Protein AF-A0ABD5YGQ2-F1 (afdb_monomer_lite)

Organism: NCBI:txid2934937

Secondary structure (DSSP, 8-state):
----------------S----TTS--SEE-TTT--EESSHHHHHHHHHHH-TTT--HHHHHHHHHHHHHHHHHHHHHHHHHHHHHHHHHHHHHHHHHHHH-

Sequence (101 aa):
MTPLSTREGDLEPTEIETTVPPDETPATHCPYCGRPFPTEQLSTLHIGDVHQTEWTGTEHEAYEDAYQTESDELFIYHLKVIAALVFVFFGFSYVYVFVWI

Radius of gyration: 22.8 Å; chains: 1; bounding box: 50×52×60 Å

pLDDT: mean 71.02, std 16.81, range [42.19, 98.5]

Foldseek 3Di:
DDDDPPPPPPPPPVPPPQDDDPVQDQPDAQPPPRHGGNDPLVSLCCCVPPVVPPDDPVSVVSNVVSVVVVVVVVVVVVVVVVVVVVVVVVVVVVVVVVVVD

InterPro domains:
  IPR013087 Zinc finger C2H2-type [PS00028] (30-51)
  IPR055833 Domain of unknown function DUF7410 [PF24166] (30-51)

Structure (mmCIF, N/CA/C/O backbone):
data_AF-A0ABD5YGQ2-F1
#
_entry.id   AF-A0ABD5YGQ2-F1
#
loop_
_atom_site.group_PDB
_atom_site.id
_atom_site.type_symbol
_atom_site.label_atom_id
_atom_site.label_alt_id
_atom_site.label_comp_id
_atom_site.label_asym_id
_atom_site.label_entity_id
_atom_site.label_seq_id
_atom_site.pdbx_PDB_ins_code
_atom_site.Cartn_x
_atom_site.Cartn_y
_atom_site.Cartn_z
_atom_site.occupancy
_atom_site.B_iso_or_equiv
_atom_site.auth_seq_id
_atom_site.auth_comp_id
_atom_site.auth_asym_id
_atom_site.auth_atom_id
_atom_site.pdbx_PDB_model_num
ATOM 1 N N . MET A 1 1 ? -24.371 33.910 -15.498 1.00 42.19 1 MET A N 1
ATOM 2 C CA . MET A 1 1 ? -24.955 33.015 -14.478 1.00 42.19 1 MET A CA 1
ATOM 3 C C . MET A 1 1 ? -25.170 31.678 -15.157 1.00 42.19 1 MET A C 1
ATOM 5 O O . MET A 1 1 ? -26.185 31.473 -15.805 1.00 42.19 1 MET A O 1
ATOM 9 N N . THR A 1 2 ? -24.129 30.855 -15.150 1.00 52.03 2 THR A N 1
ATOM 10 C CA . THR A 1 2 ? -24.107 29.538 -15.795 1.00 52.03 2 THR A CA 1
ATOM 11 C C . THR A 1 2 ? -24.543 28.522 -14.744 1.00 52.03 2 THR A C 1
ATOM 13 O O . THR A 1 2 ? -23.981 28.567 -13.647 1.00 52.03 2 THR A O 1
ATOM 16 N N . PRO A 1 3 ? -25.529 27.650 -15.005 1.00 46.06 3 PRO A N 1
ATOM 17 C CA . PRO A 1 3 ? -25.876 26.606 -14.055 1.00 46.06 3 PRO A CA 1
ATOM 18 C C . PRO A 1 3 ? -24.694 25.637 -13.962 1.00 46.06 3 PRO A C 1
ATOM 20 O O . PRO A 1 3 ? -24.247 25.082 -14.966 1.00 46.06 3 PRO A O 1
ATOM 23 N N . LEU A 1 4 ? -24.148 25.497 -12.753 1.00 52.34 4 LEU A N 1
ATOM 24 C CA . LEU A 1 4 ? -23.205 24.441 -12.414 1.00 52.34 4 LEU A CA 1
ATOM 25 C C . LEU A 1 4 ? -23.939 23.117 -12.621 1.00 52.34 4 LEU A C 1
ATOM 27 O O . LEU A 1 4 ? -24.852 22.781 -11.876 1.00 52.34 4 LEU A O 1
ATOM 31 N N . SER A 1 5 ? -23.566 22.420 -13.692 1.00 51.44 5 SER A N 1
ATOM 32 C CA . SER A 1 5 ? -23.897 21.023 -13.923 1.00 51.44 5 SER A CA 1
ATOM 33 C C . SER A 1 5 ? -23.435 20.234 -12.706 1.00 51.44 5 SER A C 1
ATOM 35 O O . SER A 1 5 ? -22.239 19.985 -12.545 1.00 51.44 5 SER A O 1
ATOM 37 N N . THR A 1 6 ? -24.383 19.861 -11.854 1.00 46.19 6 THR A N 1
ATOM 38 C CA . THR A 1 6 ? -24.191 18.849 -10.830 1.00 46.19 6 THR A CA 1
ATOM 39 C C . THR A 1 6 ? -23.661 17.592 -11.517 1.00 46.19 6 THR A C 1
ATOM 41 O O . THR A 1 6 ? -24.352 16.949 -12.303 1.00 46.19 6 THR A O 1
ATOM 44 N N . ARG A 1 7 ? -22.385 17.269 -11.291 1.00 49.06 7 ARG A N 1
ATOM 45 C CA . ARG A 1 7 ? -21.890 15.903 -11.453 1.00 49.06 7 ARG A CA 1
ATOM 46 C C . ARG A 1 7 ? -22.335 15.154 -10.201 1.00 49.06 7 ARG A C 1
ATOM 48 O O . ARG A 1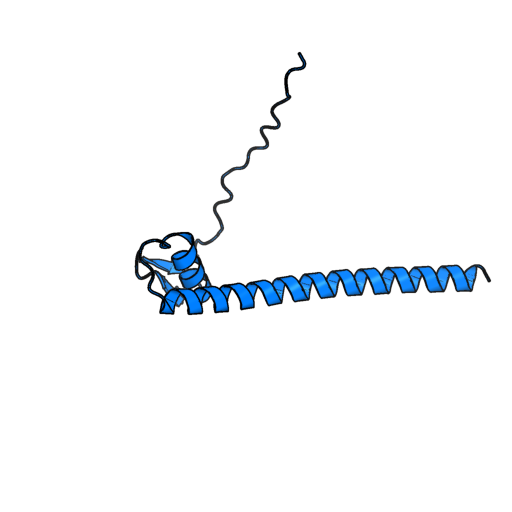 7 ? -21.556 14.959 -9.278 1.00 49.06 7 ARG A O 1
ATOM 55 N N . GLU A 1 8 ? -23.612 14.787 -10.183 1.00 54.22 8 GLU A N 1
ATOM 56 C CA . GLU A 1 8 ? -24.151 13.684 -9.388 1.00 54.22 8 GLU A CA 1
ATOM 57 C C . GLU A 1 8 ? -23.555 12.405 -9.991 1.00 54.22 8 GLU A C 1
ATOM 59 O O . GLU A 1 8 ? -24.176 11.689 -10.770 1.00 54.22 8 GLU A O 1
ATOM 64 N N . GLY A 1 9 ? -22.263 12.199 -9.735 1.00 45.09 9 GLY A N 1
ATOM 65 C CA . GLY A 1 9 ? -21.705 10.864 -9.713 1.00 45.09 9 GLY A CA 1
ATOM 66 C C . GLY A 1 9 ? -22.197 10.261 -8.415 1.00 45.09 9 GLY A C 1
ATOM 67 O O . GLY A 1 9 ? -21.757 10.680 -7.350 1.00 45.09 9 GLY A O 1
ATOM 68 N N . ASP A 1 10 ? -23.169 9.377 -8.552 1.00 44.09 10 ASP A N 1
ATOM 69 C CA . ASP A 1 10 ? -23.631 8.395 -7.586 1.00 44.09 10 ASP A CA 1
ATOM 70 C C . ASP A 1 10 ? -22.424 7.766 -6.862 1.00 44.09 10 ASP A C 1
ATOM 72 O O . ASP A 1 10 ? -21.842 6.781 -7.308 1.00 44.09 10 ASP A O 1
ATOM 76 N N . LEU A 1 11 ? -21.953 8.407 -5.793 1.00 49.56 11 LEU A N 1
ATOM 77 C CA . LEU A 1 11 ? -21.186 7.727 -4.766 1.00 49.56 11 LEU A CA 1
ATOM 78 C C . LEU A 1 11 ? -22.251 7.121 -3.864 1.00 49.56 11 LEU A C 1
ATOM 80 O O . LEU A 1 11 ? -22.658 7.727 -2.870 1.00 49.56 11 LEU A O 1
ATOM 84 N N . GLU A 1 12 ? -22.696 5.912 -4.228 1.00 50.16 12 GLU A N 1
ATOM 85 C CA . GLU A 1 12 ? -23.021 4.929 -3.199 1.00 50.16 12 GLU A CA 1
ATOM 86 C C . GLU A 1 12 ? -21.946 5.079 -2.117 1.00 50.16 12 GLU A C 1
ATOM 88 O O . GLU A 1 12 ? -20.758 5.153 -2.466 1.00 50.16 12 GLU A O 1
ATOM 93 N N . PRO A 1 13 ? -22.317 5.200 -0.829 1.00 47.12 13 PRO A N 1
ATOM 94 C CA . PRO A 1 13 ? -21.343 5.037 0.229 1.00 47.12 13 PRO A CA 1
ATOM 95 C C . PRO A 1 13 ? -20.631 3.736 -0.106 1.00 47.12 13 PRO A C 1
ATOM 97 O O . PRO A 1 13 ? -21.271 2.689 -0.111 1.00 47.12 13 PRO A O 1
ATOM 100 N N . THR A 1 14 ? -19.360 3.815 -0.502 1.00 47.88 14 THR A N 1
ATOM 101 C CA . THR A 1 14 ? -18.497 2.650 -0.619 1.00 47.88 14 THR A CA 1
ATOM 102 C C . THR A 1 14 ? -18.512 2.064 0.774 1.00 47.88 14 THR A C 1
ATOM 104 O O . THR A 1 14 ? -17.812 2.557 1.660 1.00 47.88 14 THR A O 1
ATOM 107 N N . GLU A 1 15 ? -19.434 1.130 0.995 1.00 46.59 15 GLU A N 1
ATOM 108 C CA . GLU A 1 15 ? -19.530 0.314 2.181 1.00 46.59 15 GLU A CA 1
ATOM 109 C C . GLU A 1 15 ? -18.196 -0.398 2.196 1.00 46.59 15 GLU A C 1
ATOM 111 O O . GLU A 1 15 ? -17.946 -1.308 1.412 1.00 46.59 15 GLU A O 1
ATOM 116 N N . ILE A 1 16 ? -17.267 0.178 2.955 1.00 47.88 16 ILE A N 1
ATOM 117 C CA . ILE A 1 16 ? -15.910 -0.316 3.074 1.00 47.88 16 ILE A CA 1
ATOM 118 C C . ILE A 1 16 ? -16.095 -1.770 3.487 1.00 47.88 16 ILE A C 1
ATOM 120 O O . ILE A 1 16 ? -16.685 -2.007 4.548 1.00 47.88 16 ILE A O 1
ATOM 124 N N . GLU A 1 17 ? -15.699 -2.701 2.610 1.00 46.94 17 GLU A N 1
ATOM 125 C CA . GLU A 1 17 ? -15.904 -4.148 2.736 1.00 46.94 17 GLU A CA 1
ATOM 126 C C . GLU A 1 17 ? -15.129 -4.669 3.952 1.00 46.94 17 GLU A C 1
ATOM 128 O O . GLU A 1 17 ? -14.071 -5.278 3.872 1.00 46.94 17 GLU A O 1
ATOM 133 N N . THR A 1 18 ? -15.657 -4.354 5.124 1.00 51.88 18 THR A N 1
ATOM 134 C CA . THR A 1 18 ? -15.218 -4.805 6.444 1.00 51.88 18 THR A CA 1
ATOM 135 C C . THR A 1 18 ? -16.093 -5.968 6.910 1.00 51.88 18 THR A C 1
ATOM 137 O O . THR A 1 18 ? -16.001 -6.413 8.052 1.00 51.88 18 THR A O 1
ATOM 140 N N . THR A 1 19 ? -16.974 -6.462 6.035 1.00 54.28 19 THR A N 1
ATOM 141 C CA . THR A 1 19 ? -17.893 -7.561 6.295 1.00 54.28 19 THR A CA 1
ATOM 142 C C . THR A 1 19 ? -17.143 -8.883 6.179 1.00 54.28 19 THR A C 1
ATOM 144 O O . THR A 1 19 ? -16.919 -9.415 5.096 1.00 54.28 19 THR A O 1
ATOM 147 N N . VAL A 1 20 ? -16.749 -9.423 7.334 1.00 55.75 20 VAL A N 1
ATOM 148 C CA . VAL A 1 20 ? -16.208 -10.782 7.436 1.00 55.75 20 VAL 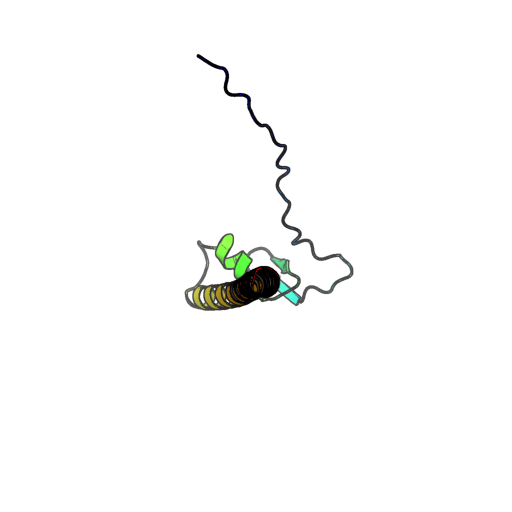A CA 1
ATOM 149 C C . VAL A 1 20 ? -17.269 -11.764 6.914 1.00 55.75 20 VAL A C 1
ATOM 151 O O . VAL A 1 20 ? -18.392 -11.770 7.436 1.00 55.75 20 VAL A O 1
ATOM 154 N N . PRO A 1 21 ? -16.964 -12.580 5.888 1.00 56.72 21 PRO A N 1
ATOM 155 C CA . PRO A 1 21 ? -17.860 -13.629 5.427 1.00 56.72 21 PRO A CA 1
ATOM 156 C C . PRO A 1 21 ? -18.214 -14.569 6.590 1.00 56.72 21 PRO A C 1
ATOM 158 O O . PRO A 1 21 ? -17.344 -14.901 7.392 1.00 56.72 21 PRO A O 1
ATOM 161 N N . PRO A 1 22 ? -19.457 -15.068 6.689 1.00 55.34 22 PRO A N 1
ATOM 162 C CA . PRO A 1 22 ? -19.900 -15.893 7.820 1.00 55.34 22 PRO A CA 1
ATOM 163 C C . PRO A 1 22 ? -19.165 -17.241 7.958 1.00 55.34 22 PRO A C 1
ATOM 165 O O . PRO A 1 22 ? -19.384 -17.948 8.939 1.00 55.34 22 PRO A O 1
ATOM 168 N N . ASP A 1 23 ? -18.328 -17.600 6.981 1.00 53.50 23 ASP A N 1
ATOM 169 C CA . ASP A 1 23 ? -17.526 -18.829 6.939 1.00 53.50 23 ASP A CA 1
ATOM 170 C C . ASP A 1 23 ? -16.076 -18.613 7.427 1.00 53.50 23 ASP A C 1
ATOM 172 O O . ASP A 1 23 ? -15.280 -19.549 7.483 1.00 53.50 23 ASP A O 1
ATOM 176 N N . GLU A 1 24 ? -15.712 -17.378 7.785 1.00 54.12 24 GLU A N 1
ATOM 177 C CA . GLU A 1 24 ? -14.376 -17.017 8.251 1.00 54.12 24 GLU A CA 1
ATOM 178 C C . GLU A 1 24 ? -14.417 -16.714 9.754 1.00 54.12 24 GLU A C 1
ATOM 180 O O . GLU A 1 24 ? -15.264 -15.964 10.242 1.00 54.12 24 GLU A O 1
ATOM 185 N N . THR A 1 25 ? -13.539 -17.360 10.529 1.00 56.12 25 THR A N 1
ATOM 186 C CA . THR A 1 25 ? -13.540 -17.189 11.988 1.00 56.12 25 THR A CA 1
ATOM 187 C C . THR A 1 25 ? -12.891 -15.842 12.306 1.00 56.12 25 THR A C 1
ATOM 189 O O . THR A 1 25 ? -11.715 -15.672 11.980 1.00 56.12 25 THR A O 1
ATOM 192 N N . PRO A 1 26 ? -13.605 -14.884 12.921 1.00 60.47 26 PRO A N 1
ATOM 193 C CA . PRO A 1 26 ? -13.041 -13.571 13.196 1.00 60.47 26 PRO A CA 1
ATOM 194 C C . PRO A 1 26 ? -11.858 -13.701 14.154 1.00 60.47 26 PRO A C 1
ATOM 196 O O . PRO A 1 26 ? -11.973 -14.337 15.206 1.00 60.47 26 PRO A O 1
ATOM 199 N N . ALA A 1 27 ? -10.723 -13.105 13.786 1.00 65.81 27 ALA A N 1
ATOM 200 C CA . ALA A 1 27 ? -9.520 -13.139 14.608 1.00 65.81 27 ALA A CA 1
ATOM 201 C C . ALA A 1 27 ? -9.713 -12.337 15.902 1.00 65.81 27 ALA A C 1
ATOM 203 O O . ALA A 1 27 ? -9.293 -12.777 16.972 1.00 65.81 27 ALA A O 1
ATOM 204 N N . THR A 1 28 ? -10.380 -11.180 15.819 1.00 65.50 28 THR A N 1
ATOM 205 C CA . THR A 1 28 ? -10.596 -10.278 16.956 1.00 65.50 28 THR A CA 1
ATOM 206 C C . THR A 1 28 ? -11.961 -9.592 16.889 1.00 65.50 28 THR A C 1
ATOM 208 O O . THR A 1 28 ? -12.614 -9.537 15.846 1.00 65.50 28 THR A O 1
ATOM 211 N N . HIS A 1 29 ? -12.420 -9.080 18.032 1.00 73.81 29 HIS A N 1
ATOM 212 C CA . HIS A 1 29 ? -13.625 -8.257 18.131 1.00 73.81 29 HIS A CA 1
ATOM 213 C C . HIS A 1 29 ? -13.254 -6.913 18.747 1.00 73.81 29 HIS A C 1
ATOM 215 O O . HIS A 1 29 ? -12.439 -6.868 19.669 1.00 73.81 29 HIS A O 1
ATOM 221 N N . CYS A 1 30 ? -13.869 -5.825 18.280 1.00 73.69 30 CYS A N 1
ATOM 222 C CA . CYS A 1 30 ? -13.670 -4.525 18.916 1.00 73.69 30 CYS A CA 1
ATOM 223 C C . CYS A 1 30 ? -14.271 -4.531 20.339 1.00 73.69 30 CYS A C 1
ATOM 225 O O . CYS A 1 30 ? -15.447 -4.876 20.492 1.00 73.69 30 CYS A O 1
ATOM 227 N N . PRO A 1 31 ? -13.522 -4.117 21.377 1.00 71.62 31 PRO A N 1
ATOM 228 C CA . PRO A 1 31 ? -13.991 -4.123 22.762 1.00 71.62 31 PRO A CA 1
ATOM 229 C C . PRO A 1 31 ? -15.102 -3.096 23.046 1.00 71.62 31 PRO A C 1
ATOM 231 O O . PRO A 1 31 ? -15.851 -3.275 24.004 1.00 71.62 31 PRO A O 1
ATOM 234 N N . TYR A 1 32 ? -15.247 -2.061 22.211 1.00 69.12 32 TYR A N 1
ATOM 235 C CA . TYR A 1 32 ? -16.230 -0.985 22.400 1.00 69.12 32 TYR A CA 1
ATOM 236 C C . TYR A 1 32 ? -17.559 -1.237 21.673 1.00 69.12 32 TYR A C 1
ATOM 238 O O . TYR A 1 32 ? -18.629 -1.005 22.231 1.00 69.12 32 TYR A O 1
ATOM 246 N N . CYS A 1 33 ? -17.515 -1.737 20.435 1.00 74.75 33 CYS A N 1
ATOM 247 C CA . CYS A 1 33 ? -18.709 -1.941 19.605 1.00 74.75 33 CYS A CA 1
ATOM 248 C C . CYS A 1 33 ? -19.037 -3.418 19.333 1.00 74.75 33 CYS A C 1
ATOM 250 O O . CYS A 1 33 ? -20.093 -3.721 18.780 1.00 74.75 33 CYS A O 1
ATOM 252 N N . GLY A 1 34 ? -18.150 -4.347 19.706 1.00 68.12 34 GLY A N 1
ATOM 253 C CA . GLY A 1 34 ? -18.342 -5.788 19.525 1.00 68.12 34 GLY A CA 1
ATOM 254 C C . GLY A 1 34 ? -18.282 -6.265 18.072 1.00 68.12 34 GLY A C 1
ATOM 255 O O . GLY A 1 34 ? -18.589 -7.428 17.815 1.00 68.12 34 GLY A O 1
ATOM 256 N N . ARG A 1 35 ? -17.909 -5.402 17.111 1.00 70.88 35 ARG A N 1
ATOM 257 C CA . ARG A 1 35 ? -17.807 -5.794 15.697 1.00 70.88 35 ARG A CA 1
ATOM 258 C C . ARG A 1 35 ? -16.709 -6.847 15.507 1.00 70.88 35 ARG A C 1
ATOM 260 O O . ARG A 1 35 ? -15.603 -6.625 16.007 1.00 70.88 35 ARG A O 1
ATOM 267 N N . PRO A 1 36 ? -16.992 -7.953 14.794 1.00 71.88 36 PRO A N 1
ATOM 268 C CA . PRO A 1 36 ? -15.974 -8.915 14.400 1.00 71.88 36 PRO A CA 1
ATOM 269 C C . PRO A 1 36 ? -15.096 -8.319 13.296 1.00 71.88 36 PRO A C 1
ATOM 271 O O . PRO A 1 36 ? -15.615 -7.772 12.324 1.00 71.88 36 PRO A O 1
ATOM 274 N N . PHE A 1 37 ? -13.779 -8.443 13.444 1.00 65.19 37 PHE A N 1
ATOM 275 C CA . PHE A 1 37 ? -12.799 -8.027 12.445 1.00 65.19 37 PHE A CA 1
ATOM 276 C C . PHE A 1 37 ? -11.942 -9.223 12.006 1.00 65.19 37 PHE A C 1
ATOM 278 O O . PHE A 1 37 ? -11.678 -10.129 12.806 1.00 65.19 37 PHE A O 1
ATOM 285 N N . PRO A 1 38 ? -11.491 -9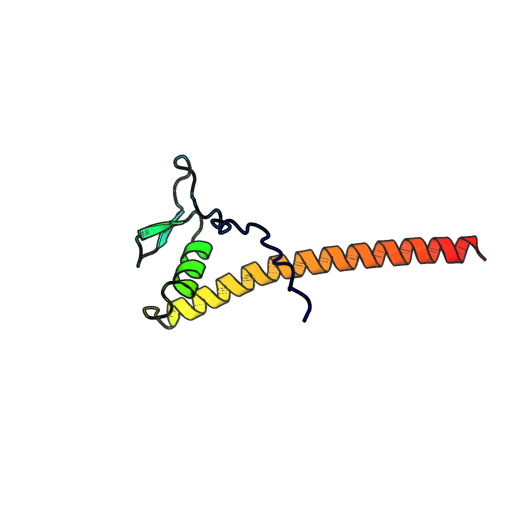.243 10.738 1.00 68.19 38 PRO A N 1
ATOM 286 C CA . PRO A 1 38 ? -10.689 -10.350 10.228 1.00 68.19 38 PRO A CA 1
ATOM 287 C C . PRO A 1 38 ? -9.240 -10.313 10.742 1.00 68.19 38 PRO A C 1
ATOM 289 O O . PRO A 1 38 ? -8.585 -11.348 10.785 1.00 68.19 38 PRO A O 1
ATOM 292 N N . THR A 1 39 ? -8.747 -9.154 11.193 1.00 65.69 39 THR A N 1
ATOM 293 C CA . THR A 1 39 ? -7.390 -8.980 11.740 1.00 65.69 39 THR A CA 1
ATOM 294 C C . THR A 1 39 ? -7.385 -8.015 12.921 1.00 65.69 39 THR A C 1
ATOM 296 O O . THR A 1 39 ? -8.174 -7.068 12.946 1.00 65.69 39 THR A O 1
ATOM 299 N N . GLU A 1 40 ? -6.424 -8.185 13.830 1.00 69.00 40 GLU A N 1
ATOM 300 C CA . GLU A 1 40 ? -6.219 -7.290 14.972 1.00 69.00 40 GLU A CA 1
ATOM 301 C C . GLU A 1 40 ? -5.911 -5.845 14.539 1.00 69.00 40 GLU A C 1
ATOM 303 O O . GLU A 1 40 ? -6.502 -4.921 15.096 1.00 69.00 40 GLU A O 1
ATOM 308 N N . GLN A 1 41 ? -5.115 -5.633 13.478 1.00 66.44 41 GLN A N 1
ATOM 309 C CA . GLN A 1 41 ? -4.814 -4.286 12.962 1.00 66.44 41 GLN A CA 1
ATOM 310 C C . GLN A 1 41 ? -6.072 -3.505 12.565 1.00 66.44 41 GLN A C 1
ATOM 312 O O . GLN A 1 41 ? -6.238 -2.367 12.992 1.00 66.44 41 GLN A O 1
ATOM 317 N N . LEU A 1 42 ? -6.998 -4.126 11.827 1.00 65.94 42 LEU A N 1
ATOM 318 C CA . LEU A 1 42 ? -8.270 -3.494 11.453 1.00 65.94 42 LEU A CA 1
ATOM 319 C C . LEU A 1 42 ? -9.125 -3.123 12.670 1.00 65.94 42 LEU A C 1
ATOM 321 O O . LEU A 1 42 ? -9.783 -2.084 12.661 1.00 65.94 42 LEU A O 1
ATOM 325 N N . SER A 1 43 ? -9.109 -3.945 13.727 1.00 70.00 43 SER A N 1
ATOM 326 C CA . SER A 1 43 ? -9.802 -3.593 14.970 1.00 70.00 43 SER A CA 1
ATOM 327 C C . SER A 1 43 ? -9.152 -2.394 15.665 1.00 70.00 43 SER A C 1
ATOM 329 O O . SER A 1 43 ? -9.872 -1.512 16.128 1.00 70.00 43 SER A O 1
ATOM 331 N N . THR A 1 44 ? -7.820 -2.301 15.664 1.00 71.69 44 THR A N 1
ATOM 332 C CA . THR A 1 44 ? -7.081 -1.153 16.209 1.00 71.69 44 THR A CA 1
ATOM 333 C C . THR A 1 44 ? -7.333 0.117 15.395 1.00 71.69 44 THR A C 1
ATOM 335 O O . THR A 1 44 ? -7.632 1.161 15.975 1.00 71.69 44 THR A O 1
ATOM 338 N N . LEU A 1 45 ? -7.305 0.023 14.060 1.00 71.81 45 LEU A N 1
ATOM 339 C CA . LEU A 1 45 ? -7.596 1.136 13.155 1.00 71.81 45 LEU A CA 1
ATOM 340 C C . LEU A 1 45 ? -9.023 1.663 13.368 1.00 71.81 45 LEU A C 1
ATOM 342 O O . LEU A 1 45 ? -9.250 2.863 13.491 1.00 71.81 45 LEU A O 1
ATOM 346 N N . HIS A 1 46 ? -9.985 0.752 13.533 1.00 76.62 46 HIS A N 1
ATOM 347 C CA . HIS A 1 46 ? -11.371 1.098 13.829 1.00 76.62 46 HIS A CA 1
ATOM 348 C C . HIS A 1 46 ? -11.550 1.809 15.179 1.00 76.62 46 HIS A C 1
ATOM 350 O O . HIS A 1 46 ? -12.338 2.752 15.270 1.00 76.62 46 HIS A O 1
ATOM 356 N N . ILE A 1 47 ? -10.842 1.379 16.230 1.00 73.94 47 ILE A N 1
ATOM 357 C CA . ILE A 1 47 ? -10.879 2.046 17.543 1.00 73.94 47 ILE A CA 1
ATOM 358 C C . ILE A 1 47 ? -10.353 3.482 17.410 1.00 73.94 47 ILE A C 1
ATOM 360 O O . ILE A 1 47 ? -10.999 4.411 17.897 1.00 73.94 47 ILE A O 1
ATOM 364 N N . GLY A 1 48 ? -9.239 3.667 16.694 1.00 69.06 48 GLY A N 1
ATOM 365 C CA . GLY A 1 48 ? -8.655 4.981 16.424 1.00 69.06 48 GLY A CA 1
ATOM 366 C C . GLY A 1 48 ? -9.517 5.888 15.542 1.00 69.06 48 GLY A C 1
ATOM 367 O O . GLY A 1 48 ? -9.505 7.091 15.753 1.00 69.06 48 GLY A O 1
ATOM 368 N N . ASP A 1 49 ? -10.316 5.355 14.613 1.00 71.50 49 ASP A N 1
ATOM 369 C CA . ASP A 1 49 ? -11.180 6.171 13.745 1.00 71.50 49 ASP A CA 1
ATOM 370 C C . ASP A 1 49 ? -12.549 6.489 14.368 1.00 71.50 49 ASP A C 1
ATOM 372 O O . ASP A 1 49 ? -13.031 7.619 14.264 1.00 71.50 49 ASP A O 1
ATOM 376 N N . VAL A 1 50 ? -13.186 5.514 15.026 1.00 74.00 50 VAL A N 1
ATOM 377 C CA . VAL A 1 50 ? -14.588 5.603 15.484 1.00 74.00 50 VAL A CA 1
ATOM 378 C C . VAL A 1 50 ? -14.708 5.885 16.983 1.00 74.00 50 VAL A C 1
ATOM 380 O O . VAL A 1 50 ? -15.658 6.544 17.406 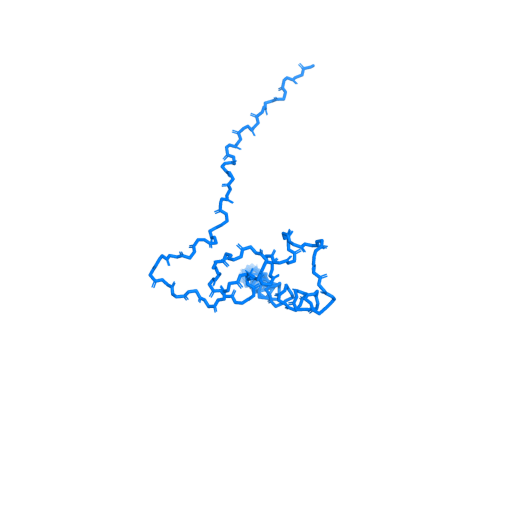1.00 74.00 50 VAL A O 1
ATOM 383 N N . HIS A 1 51 ? -13.740 5.448 17.792 1.00 75.25 51 HIS A N 1
ATOM 384 C CA . HIS A 1 51 ? -13.762 5.555 19.256 1.00 75.25 51 HIS A CA 1
ATOM 385 C C . HIS A 1 51 ? -12.687 6.513 19.807 1.00 75.25 51 HIS A C 1
ATOM 387 O O . HIS A 1 51 ? -12.243 6.382 20.948 1.00 75.25 51 HIS A O 1
ATOM 393 N N . GLN A 1 52 ? -12.341 7.555 19.037 1.00 63.31 52 GLN A N 1
ATOM 394 C CA . GLN A 1 52 ? -11.366 8.609 19.393 1.00 63.31 52 GLN A CA 1
ATOM 395 C C . GLN A 1 52 ? -11.609 9.282 20.753 1.00 63.31 52 GLN A C 1
ATOM 397 O O . GLN A 1 52 ? -10.719 9.919 21.312 1.00 63.31 52 GLN A O 1
ATOM 402 N N . THR A 1 53 ? -12.835 9.218 21.272 1.00 62.50 53 THR A N 1
ATOM 403 C CA . THR A 1 53 ? -13.234 9.885 22.519 1.00 62.50 53 THR A CA 1
ATOM 404 C C . THR A 1 53 ? -13.052 9.014 23.765 1.00 62.50 53 THR A C 1
ATOM 406 O O . THR A 1 53 ? -13.073 9.552 24.869 1.00 62.50 53 THR A O 1
ATOM 409 N N . GLU A 1 54 ? -12.860 7.699 23.606 1.00 60.72 54 GLU A N 1
ATOM 410 C CA . GLU A 1 54 ? -12.821 6.717 24.706 1.00 60.72 54 GLU A CA 1
ATOM 411 C C . GLU A 1 54 ? -11.490 5.943 24.799 1.00 60.72 54 GLU A C 1
ATOM 413 O O . GLU A 1 54 ? -11.323 5.133 25.714 1.00 60.72 54 GLU A O 1
ATOM 418 N N . TRP A 1 55 ? -10.542 6.198 23.889 1.00 60.34 55 TRP A N 1
ATOM 419 C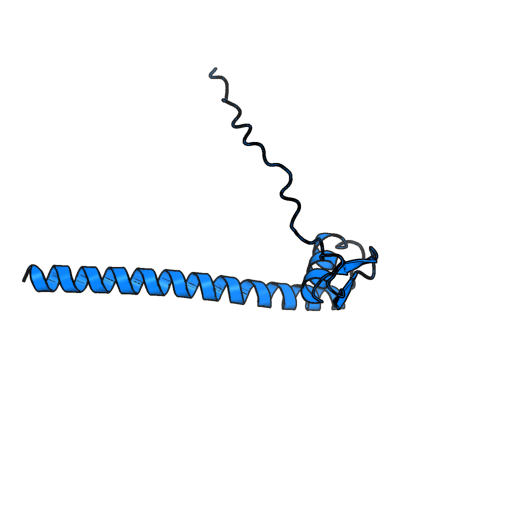 CA . TRP A 1 55 ? -9.249 5.508 23.843 1.00 60.34 55 TRP A CA 1
ATOM 420 C C . TRP A 1 55 ? -8.247 5.968 24.914 1.00 60.34 55 TRP A C 1
ATOM 422 O O . TRP A 1 55 ? -8.178 7.133 25.320 1.00 60.34 55 TRP A O 1
ATOM 432 N N . THR A 1 56 ? -7.433 5.020 25.361 1.00 61.75 56 THR A N 1
ATOM 433 C CA . THR A 1 56 ? -6.294 5.204 26.260 1.00 61.75 56 THR A CA 1
ATOM 434 C C . THR A 1 56 ? -5.015 5.504 25.472 1.00 61.75 56 THR A C 1
ATOM 436 O O . THR A 1 56 ? -4.870 5.122 24.314 1.00 61.75 56 THR A O 1
ATOM 439 N N . GLY A 1 57 ? -4.029 6.156 26.100 1.00 61.59 57 GLY A N 1
ATOM 440 C CA . GLY A 1 57 ? -2.758 6.486 25.431 1.00 61.59 57 GLY A CA 1
ATOM 441 C C . GLY A 1 57 ? -1.977 5.269 24.911 1.00 61.59 57 GLY A C 1
ATOM 442 O O . GLY A 1 57 ? -1.230 5.387 23.950 1.00 61.59 57 GLY A O 1
ATOM 443 N N . THR A 1 58 ? -2.185 4.086 25.491 1.00 65.56 58 THR A N 1
ATOM 444 C CA . THR A 1 58 ? -1.613 2.820 25.005 1.00 65.56 58 THR A CA 1
ATOM 445 C C . THR A 1 58 ? -2.270 2.316 23.719 1.00 65.56 58 THR A C 1
ATOM 447 O O . THR A 1 58 ? -1.606 1.704 22.891 1.00 65.56 58 THR A O 1
ATOM 450 N N . GLU A 1 59 ? -3.561 2.589 23.525 1.00 63.06 59 GLU A N 1
ATOM 451 C CA . GLU A 1 59 ? -4.270 2.259 22.281 1.00 63.06 59 GLU A CA 1
ATOM 452 C C . GLU A 1 59 ? -3.882 3.223 21.150 1.00 63.06 59 GLU A C 1
ATOM 454 O O . GLU A 1 59 ? -3.921 2.846 19.982 1.00 63.06 59 GLU A O 1
ATOM 459 N N . HIS A 1 60 ? -3.429 4.434 21.494 1.00 68.00 60 HIS A N 1
ATOM 460 C CA . HIS A 1 60 ? -2.877 5.401 20.544 1.00 68.00 60 HIS A CA 1
ATOM 461 C C . HIS A 1 60 ? -1.567 4.917 19.908 1.00 68.00 60 HIS A C 1
ATOM 463 O O . HIS A 1 60 ? -1.448 4.919 18.688 1.00 68.00 60 HIS A O 1
ATOM 469 N N . GLU A 1 61 ? -0.605 4.449 20.711 1.00 71.69 61 GLU A N 1
ATOM 470 C CA . GLU A 1 61 ? 0.666 3.914 20.190 1.00 71.69 61 GLU A CA 1
ATOM 471 C C . GLU A 1 61 ? 0.445 2.672 19.315 1.00 71.69 61 GLU A C 1
ATOM 473 O O . GLU A 1 61 ? 1.064 2.536 18.261 1.00 71.69 61 GLU A O 1
ATOM 478 N N . ALA A 1 62 ? -0.477 1.788 19.712 1.00 70.19 62 ALA A N 1
ATOM 479 C CA . ALA A 1 62 ? -0.835 0.614 18.917 1.00 70.19 62 ALA A CA 1
ATOM 480 C C . ALA A 1 62 ? -1.491 0.992 17.575 1.00 70.19 62 ALA A C 1
ATOM 482 O O . ALA A 1 62 ? -1.260 0.330 16.563 1.00 70.19 62 ALA A O 1
ATOM 483 N N . TYR A 1 63 ? -2.296 2.058 17.558 1.00 65.06 63 TYR A N 1
ATOM 484 C CA . TYR A 1 63 ? -2.877 2.603 16.333 1.00 65.06 63 TYR A CA 1
ATOM 485 C C . TYR A 1 63 ? -1.811 3.196 15.414 1.00 65.06 63 TYR A C 1
ATOM 487 O O . TYR A 1 63 ? -1.803 2.900 14.221 1.00 65.06 63 TYR A O 1
ATOM 495 N N . GLU A 1 64 ? -0.896 4.003 15.954 1.00 68.69 64 GLU A N 1
ATOM 496 C CA . GLU A 1 64 ? 0.183 4.588 15.162 1.00 68.69 64 GLU A CA 1
ATOM 497 C C . GLU A 1 64 ? 1.068 3.504 14.534 1.00 68.69 64 GLU A C 1
ATOM 499 O O . GLU A 1 64 ? 1.358 3.585 13.345 1.00 68.69 64 GLU A O 1
ATOM 504 N N . ASP A 1 65 ? 1.434 2.456 15.275 1.00 71.88 65 ASP A N 1
ATOM 505 C CA . ASP A 1 65 ? 2.249 1.347 14.757 1.00 71.88 65 ASP A CA 1
ATOM 506 C C . ASP A 1 65 ? 1.551 0.568 13.627 1.00 71.88 65 ASP A C 1
ATOM 508 O O . ASP A 1 65 ? 2.143 0.306 12.571 1.00 71.88 65 ASP A O 1
ATOM 512 N N . ALA A 1 66 ? 0.259 0.265 13.800 1.00 66.75 66 ALA A N 1
ATOM 513 C CA . ALA A 1 66 ? -0.548 -0.369 12.760 1.00 66.75 66 ALA A CA 1
ATOM 514 C C . ALA A 1 66 ? -0.647 0.521 11.508 1.00 66.75 66 ALA A C 1
ATOM 516 O O . ALA A 1 66 ? -0.420 0.053 10.392 1.00 66.75 66 ALA A O 1
ATOM 517 N N . TYR A 1 67 ? -0.897 1.819 11.697 1.00 65.69 67 TYR A N 1
ATOM 518 C CA . TYR A 1 67 ? -1.004 2.791 10.612 1.00 65.69 67 TYR A CA 1
ATOM 519 C C . TYR A 1 67 ? 0.316 2.969 9.846 1.00 65.69 67 TYR A C 1
ATOM 521 O O . TYR A 1 67 ? 0.315 3.062 8.614 1.00 65.69 67 TYR A O 1
ATOM 529 N N . GLN A 1 68 ? 1.456 3.000 10.545 1.00 63.12 68 GLN A N 1
ATOM 530 C CA . GLN A 1 68 ? 2.773 3.085 9.905 1.00 63.12 68 GLN A CA 1
ATOM 531 C C . GLN A 1 68 ? 3.098 1.814 9.116 1.00 63.12 68 GLN A C 1
ATOM 533 O O . GLN A 1 68 ? 3.607 1.911 8.002 1.00 63.12 68 GLN A O 1
ATOM 538 N N . THR A 1 69 ? 2.750 0.638 9.645 1.00 68.94 69 THR A N 1
ATOM 539 C CA . THR A 1 69 ? 2.976 -0.644 8.961 1.00 68.94 69 THR A CA 1
ATOM 540 C C . THR A 1 69 ? 2.211 -0.722 7.638 1.00 68.94 69 THR A C 1
ATOM 542 O O . THR A 1 69 ? 2.797 -1.051 6.605 1.00 68.94 69 THR A O 1
ATOM 545 N N . GLU A 1 70 ? 0.923 -0.368 7.632 1.00 63.06 70 GLU A N 1
ATOM 546 C CA . GLU A 1 70 ? 0.127 -0.330 6.398 1.00 63.06 70 GLU A CA 1
ATOM 547 C C . GLU A 1 70 ? 0.667 0.723 5.418 1.00 63.06 70 GLU A C 1
ATOM 549 O O . GLU A 1 70 ? 0.823 0.466 4.219 1.00 63.06 70 GLU A O 1
ATOM 554 N N . SER A 1 71 ? 1.026 1.903 5.932 1.00 68.19 71 SER A N 1
ATOM 555 C CA . SER A 1 71 ? 1.583 2.994 5.127 1.00 68.19 71 SER A CA 1
ATOM 556 C C . SER A 1 71 ? 2.897 2.605 4.442 1.00 68.19 71 SER A C 1
ATOM 558 O O . SER A 1 71 ? 3.104 2.958 3.277 1.00 68.19 71 SER A O 1
ATOM 560 N N . ASP A 1 72 ? 3.763 1.850 5.118 1.00 70.12 72 ASP A N 1
ATOM 561 C CA . ASP A 1 72 ? 5.037 1.380 4.572 1.00 70.12 72 ASP A CA 1
ATOM 562 C C . ASP A 1 72 ? 4.840 0.402 3.407 1.00 70.12 72 ASP A C 1
ATOM 564 O O . ASP A 1 72 ? 5.530 0.503 2.387 1.00 70.12 72 ASP A O 1
ATOM 568 N N . GLU A 1 73 ? 3.867 -0.509 3.488 1.00 72.88 73 GLU A N 1
ATOM 569 C CA . GLU A 1 73 ? 3.564 -1.427 2.385 1.00 72.88 73 GLU A CA 1
ATOM 570 C C . GLU A 1 73 ? 3.075 -0.679 1.138 1.00 72.88 73 GLU A C 1
ATOM 572 O O . GLU A 1 73 ? 3.565 -0.915 0.022 1.00 72.88 73 GLU A O 1
ATOM 577 N N . LEU A 1 74 ? 2.161 0.281 1.329 1.00 81.50 74 LEU A N 1
ATOM 578 C CA . LEU A 1 74 ? 1.695 1.166 0.263 1.00 81.50 74 LEU A CA 1
ATOM 579 C C . LEU A 1 74 ? 2.849 1.988 -0.316 1.00 81.50 74 LEU A C 1
ATOM 581 O O . LEU A 1 74 ? 2.983 2.083 -1.541 1.00 81.50 74 LEU A O 1
ATOM 585 N N . PHE A 1 75 ? 3.703 2.561 0.529 1.00 78.12 75 PHE A N 1
ATOM 586 C CA . PHE A 1 75 ? 4.856 3.345 0.098 1.00 78.12 75 PHE A CA 1
ATOM 587 C C . PHE A 1 75 ? 5.831 2.506 -0.736 1.00 78.12 75 PHE A C 1
ATOM 589 O O . PHE A 1 75 ? 6.253 2.929 -1.816 1.00 78.12 75 PHE A O 1
ATOM 596 N N . ILE A 1 76 ? 6.135 1.281 -0.301 1.00 86.62 76 ILE A N 1
ATOM 597 C CA . ILE A 1 76 ? 7.008 0.351 -1.026 1.00 86.62 76 ILE A CA 1
ATOM 598 C C . ILE A 1 76 ? 6.402 -0.032 -2.379 1.00 86.62 76 ILE A C 1
ATOM 600 O O . ILE A 1 76 ? 7.132 -0.123 -3.371 1.00 86.62 76 ILE A O 1
ATOM 604 N N . TYR A 1 77 ? 5.087 -0.251 -2.459 1.00 90.12 77 TYR A N 1
ATOM 605 C CA . TYR A 1 77 ? 4.424 -0.505 -3.737 1.00 90.12 77 TYR A CA 1
ATOM 606 C C . TYR A 1 77 ? 4.575 0.683 -4.694 1.00 90.12 77 TYR A C 1
ATOM 608 O O . TYR A 1 77 ? 5.028 0.508 -5.829 1.00 90.12 77 TYR A O 1
ATOM 616 N N . HIS A 1 78 ? 4.285 1.900 -4.228 1.00 92.81 78 HIS A N 1
ATOM 617 C CA . HIS A 1 78 ? 4.467 3.113 -5.028 1.00 92.81 78 HIS A CA 1
ATOM 618 C C . HIS A 1 78 ? 5.923 3.277 -5.481 1.00 92.81 78 HIS A C 1
ATOM 620 O O . HIS A 1 78 ? 6.180 3.562 -6.653 1.00 92.81 78 HIS A O 1
ATOM 626 N N . LEU A 1 79 ? 6.886 3.017 -4.593 1.00 95.25 79 LEU A N 1
ATOM 627 C CA . LEU A 1 79 ? 8.311 3.054 -4.907 1.00 95.25 79 LEU A CA 1
ATOM 628 C C . LEU A 1 79 ? 8.681 2.039 -5.999 1.00 95.25 79 LEU A C 1
ATOM 630 O O . LEU A 1 79 ? 9.409 2.386 -6.930 1.00 95.25 79 LEU A O 1
ATOM 634 N N . LYS A 1 80 ? 8.149 0.810 -5.937 1.00 94.19 80 LYS A N 1
ATOM 635 C CA . LYS A 1 80 ? 8.343 -0.216 -6.978 1.00 94.19 80 LYS A CA 1
ATOM 636 C C . LYS A 1 80 ? 7.786 0.236 -8.328 1.00 94.19 80 LYS A C 1
ATOM 638 O O . LYS A 1 80 ? 8.463 0.067 -9.341 1.00 94.19 80 LYS A O 1
ATOM 643 N N . VAL A 1 81 ? 6.591 0.831 -8.353 1.00 97.31 81 VAL A N 1
ATOM 644 C CA . VAL A 1 81 ? 5.969 1.343 -9.587 1.00 97.31 81 VAL A CA 1
ATOM 645 C C . VAL A 1 81 ? 6.808 2.467 -10.195 1.00 97.31 81 VAL A C 1
ATOM 647 O O . VAL A 1 81 ? 7.132 2.414 -11.382 1.00 97.31 81 VAL A O 1
ATOM 650 N N . ILE A 1 82 ? 7.221 3.453 -9.393 1.00 98.25 82 ILE A N 1
ATOM 651 C CA . ILE A 1 82 ? 8.074 4.558 -9.854 1.00 98.25 82 ILE A CA 1
ATOM 652 C C . ILE A 1 82 ? 9.408 4.018 -10.381 1.00 98.25 82 ILE A C 1
ATOM 654 O O . ILE A 1 82 ? 9.825 4.389 -11.476 1.00 98.25 82 ILE A O 1
ATOM 658 N N . ALA A 1 83 ? 10.055 3.105 -9.650 1.00 97.62 83 ALA A N 1
ATOM 659 C CA . ALA A 1 83 ? 11.307 2.489 -10.079 1.00 97.62 83 ALA A CA 1
ATOM 660 C C . ALA A 1 83 ? 11.155 1.746 -11.416 1.00 97.62 83 ALA A C 1
ATOM 662 O O . ALA A 1 83 ? 11.997 1.902 -12.300 1.00 97.62 83 ALA A O 1
ATOM 663 N N . ALA A 1 84 ? 10.066 0.992 -11.600 1.00 98.25 84 ALA A N 1
ATOM 664 C CA . ALA A 1 84 ? 9.775 0.306 -12.856 1.00 98.25 84 ALA A CA 1
ATOM 665 C C . ALA A 1 84 ? 9.578 1.293 -14.019 1.00 98.25 84 ALA A C 1
ATOM 667 O O . ALA A 1 84 ? 10.177 1.112 -15.080 1.00 98.25 84 ALA A O 1
ATOM 668 N N . LEU A 1 85 ? 8.802 2.364 -13.819 1.00 98.25 85 LEU A N 1
ATOM 669 C CA . LEU A 1 85 ? 8.586 3.405 -14.831 1.00 98.25 85 LEU A CA 1
ATOM 670 C C . LEU A 1 85 ? 9.892 4.093 -15.231 1.00 98.25 85 LEU A C 1
ATOM 672 O O . LEU A 1 85 ? 10.158 4.271 -16.419 1.00 98.25 85 LEU A O 1
ATOM 676 N N . VAL A 1 86 ? 10.723 4.435 -14.246 1.00 98.38 86 VAL A N 1
ATOM 677 C CA . VAL A 1 86 ? 12.054 5.009 -14.459 1.00 98.38 86 VAL A CA 1
ATOM 678 C C . VAL A 1 86 ? 12.910 4.057 -15.295 1.00 98.38 86 VAL A C 1
ATOM 680 O O . VAL A 1 86 ? 13.489 4.474 -16.296 1.00 98.38 86 VAL A O 1
ATOM 683 N N . PHE A 1 87 ? 12.949 2.771 -14.943 1.00 98.50 87 PHE A N 1
ATOM 684 C CA . PHE A 1 87 ? 13.750 1.775 -15.655 1.00 98.50 87 PHE A CA 1
ATOM 685 C C . PHE A 1 87 ? 13.308 1.606 -17.114 1.00 98.50 87 PHE A C 1
ATOM 687 O O . PHE A 1 87 ? 14.143 1.589 -18.018 1.00 98.50 87 PHE A O 1
ATOM 694 N N . VAL A 1 88 ? 11.995 1.543 -17.353 1.00 98.44 88 VAL A N 1
ATOM 695 C CA . VAL A 1 88 ? 11.414 1.485 -18.701 1.00 98.44 88 VAL A CA 1
ATOM 696 C C . VAL A 1 88 ? 11.781 2.740 -19.489 1.00 98.44 88 VAL A C 1
ATOM 698 O O . VAL A 1 88 ? 12.302 2.632 -20.597 1.00 98.44 88 VAL A O 1
ATOM 701 N N . PHE A 1 89 ? 11.580 3.926 -18.912 1.00 97.94 89 PHE A N 1
ATOM 702 C CA . PHE A 1 89 ? 11.909 5.195 -19.557 1.00 97.94 89 PHE A CA 1
ATOM 703 C C . PHE A 1 89 ? 13.387 5.277 -19.946 1.00 97.94 89 PHE A C 1
ATOM 705 O O . PHE A 1 89 ? 13.701 5.611 -21.090 1.00 97.94 89 PHE A O 1
ATOM 712 N N . PHE A 1 90 ? 14.297 4.938 -19.029 1.00 98.00 90 PHE A N 1
ATOM 713 C CA . PHE A 1 90 ? 15.726 4.931 -19.320 1.00 98.00 90 PHE A CA 1
ATOM 714 C C . PHE A 1 90 ? 16.070 3.889 -20.381 1.00 98.00 90 PHE A C 1
ATOM 716 O O . PHE A 1 90 ? 16.784 4.221 -21.320 1.00 98.00 90 PHE A O 1
ATOM 723 N N . GLY A 1 91 ? 15.524 2.674 -20.302 1.00 97.62 91 GLY A N 1
ATOM 724 C CA . GLY A 1 91 ? 15.732 1.636 -21.313 1.00 97.62 91 GLY A CA 1
ATOM 725 C C . GLY A 1 91 ? 15.330 2.094 -22.717 1.00 97.62 91 GLY A C 1
ATOM 726 O O . GLY A 1 91 ? 16.135 2.018 -23.645 1.00 97.62 91 GLY A O 1
ATOM 727 N N . PHE A 1 92 ? 14.125 2.650 -22.864 1.00 97.44 92 PHE A N 1
ATOM 728 C CA . PHE A 1 92 ? 13.665 3.230 -24.129 1.00 97.44 92 PHE A CA 1
ATOM 729 C C . PHE A 1 92 ? 14.551 4.389 -24.589 1.00 97.44 92 PHE A C 1
ATOM 731 O O . PHE A 1 92 ? 14.935 4.442 -25.757 1.00 97.44 92 PHE A O 1
ATOM 738 N N . SER A 1 93 ? 14.905 5.294 -23.676 1.00 96.44 93 SER A N 1
ATOM 739 C CA . SER A 1 93 ? 15.751 6.452 -23.980 1.00 96.44 93 SER A CA 1
ATOM 740 C C . SER A 1 93 ? 17.140 6.029 -24.466 1.00 96.44 93 SER A C 1
ATOM 742 O O . SER A 1 93 ? 17.633 6.569 -25.454 1.00 96.44 93 SER A O 1
ATOM 744 N N . TYR A 1 94 ? 17.756 5.032 -23.823 1.00 97.19 94 TYR A N 1
ATOM 745 C CA . TYR A 1 94 ? 19.055 4.484 -24.219 1.00 97.19 94 TYR A CA 1
ATOM 746 C C . TYR A 1 94 ? 19.002 3.820 -25.594 1.00 97.19 94 TYR A C 1
ATOM 748 O O . TYR A 1 94 ? 19.874 4.085 -26.419 1.00 97.19 94 TYR A O 1
ATOM 756 N N . VAL A 1 95 ? 17.982 2.996 -25.865 1.00 97.19 95 VAL A N 1
ATOM 757 C CA . VAL A 1 95 ? 17.793 2.377 -27.187 1.00 97.19 95 VAL A CA 1
ATOM 758 C C . VAL A 1 95 ? 17.618 3.448 -28.257 1.00 97.19 95 VAL A C 1
ATOM 760 O O . VAL A 1 95 ? 18.265 3.378 -29.295 1.00 97.19 95 VAL A O 1
ATOM 763 N N . TYR A 1 96 ? 16.790 4.461 -28.000 1.00 95.88 96 TYR A N 1
ATOM 764 C CA . TYR A 1 96 ? 16.575 5.561 -28.934 1.00 95.88 96 TYR A CA 1
ATOM 765 C C . TYR A 1 96 ? 17.877 6.305 -29.260 1.00 95.88 96 TYR A C 1
ATOM 767 O O . TYR A 1 96 ? 18.201 6.474 -30.433 1.00 95.88 96 TYR A O 1
ATOM 775 N N . VAL A 1 97 ? 18.647 6.704 -28.238 1.00 96.25 97 VAL A N 1
ATOM 776 C CA . VAL A 1 97 ? 19.928 7.402 -28.436 1.00 96.25 97 VAL A CA 1
ATOM 777 C C . VAL A 1 97 ? 20.928 6.520 -29.179 1.00 96.25 97 VAL A C 1
ATOM 779 O O . VAL A 1 97 ? 21.592 7.010 -30.082 1.00 96.25 97 VAL A O 1
ATOM 782 N N . P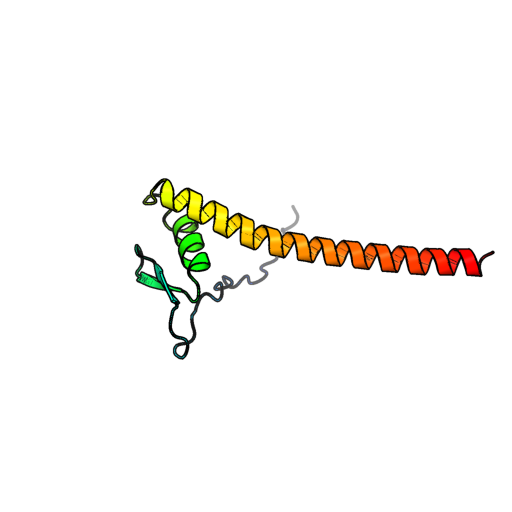HE A 1 98 ? 21.023 5.234 -28.839 1.00 95.19 98 PHE A N 1
ATOM 783 C CA . PHE A 1 98 ? 21.939 4.302 -29.500 1.00 95.19 98 PHE A CA 1
ATOM 784 C C . PHE A 1 98 ? 21.560 4.023 -30.959 1.00 95.19 98 PHE A C 1
ATOM 786 O O . PHE A 1 98 ? 22.439 3.847 -31.788 1.00 95.19 98 PHE A O 1
ATOM 793 N N . VAL A 1 99 ? 20.266 3.975 -31.283 1.00 94.12 99 VAL A N 1
ATOM 794 C CA . VAL A 1 99 ? 19.787 3.798 -32.665 1.00 94.12 99 VAL A CA 1
ATOM 795 C C . VAL A 1 99 ? 19.981 5.064 -33.498 1.00 94.12 99 VAL A C 1
ATOM 797 O O . VAL A 1 99 ? 20.198 4.977 -34.702 1.00 94.12 99 VAL A O 1
ATOM 800 N N . TRP A 1 100 ? 19.840 6.236 -32.879 1.00 89.44 100 TRP A N 1
ATOM 801 C CA . TRP A 1 100 ? 19.976 7.519 -33.565 1.00 89.44 100 TRP A CA 1
ATOM 802 C C . TRP A 1 100 ? 21.439 7.894 -33.857 1.00 89.44 100 TRP A C 1
ATOM 804 O O . TRP A 1 100 ? 21.686 8.747 -34.712 1.00 89.44 100 TRP A O 1
ATOM 814 N N . ILE A 1 101 ? 22.397 7.297 -33.144 1.00 87.00 101 ILE A N 1
ATOM 815 C CA . ILE A 1 101 ? 23.835 7.558 -33.298 1.00 87.00 101 ILE A CA 1
ATOM 816 C C . ILE A 1 101 ? 24.458 6.702 -34.401 1.00 87.00 101 ILE A C 1
ATOM 818 O O . ILE A 1 101 ? 25.351 7.243 -35.092 1.00 87.00 101 ILE A O 1
#